Protein AF-K3WFF0-F1 (afdb_monomer_lite)

Foldseek 3Di:
DDDPLLVVVVVVVVCQLPPPVDQQGEEEAEEDPPLCLVVSLVVNVVVCVVVQFWEWEAEAVVQKIWIDGPVDTDIGHVPPCLVVLADQSYEYEYEQAADDDGSYRYYYYHYPPCVRCVVVCVGNYYYHYDDDDDDD

InterPro domains:
  IPR052980 Crinkler effector [PTHR33129] (2-135)

Structure (mmCIF, N/CA/C/O backbone):
data_AF-K3WFF0-F1
#
_entry.id   AF-K3WFF0-F1
#
loop_
_atom_site.group_PDB
_atom_site.id
_atom_site.type_symbol
_atom_site.label_atom_id
_atom_site.label_alt_id
_atom_site.label_comp_id
_atom_site.label_asym_id
_atom_site.label_entity_id
_atom_site.label_seq_id
_atom_site.pdbx_PDB_ins_code
_atom_site.Cartn_x
_atom_site.Cartn_y
_atom_site.Cartn_z
_atom_site.occupancy
_atom_site.B_iso_or_equiv
_atom_site.auth_seq_id
_atom_site.auth_comp_id
_atom_site.auth_asym_id
_atom_site.auth_atom_id
_atom_site.pdbx_PDB_model_num
ATOM 1 N N . ILE A 1 1 ? 10.142 -18.069 -2.692 1.00 54.88 1 ILE A N 1
ATOM 2 C CA . ILE A 1 1 ? 11.418 -17.691 -2.029 1.00 54.88 1 ILE A CA 1
ATOM 3 C C . ILE A 1 1 ? 11.351 -16.201 -1.715 1.00 54.88 1 ILE A C 1
ATOM 5 O O . ILE A 1 1 ? 11.219 -15.418 -2.647 1.00 54.88 1 ILE A O 1
ATOM 9 N N . LEU A 1 2 ? 11.371 -15.809 -0.436 1.00 68.19 2 LEU A N 1
ATOM 10 C CA . LEU A 1 2 ? 11.439 -14.395 -0.042 1.00 68.19 2 LEU A CA 1
ATOM 11 C C . LEU A 1 2 ? 12.887 -13.902 -0.208 1.00 68.19 2 LEU A C 1
ATOM 13 O O . LEU A 1 2 ? 13.829 -14.610 0.152 1.00 68.19 2 LEU A O 1
ATOM 17 N N . ARG A 1 3 ? 13.087 -12.715 -0.787 1.00 74.69 3 ARG A N 1
ATOM 18 C CA . ARG A 1 3 ? 14.430 -12.161 -1.025 1.00 74.69 3 ARG A CA 1
ATOM 19 C C . ARG A 1 3 ? 15.075 -11.776 0.310 1.00 74.69 3 ARG A C 1
ATOM 21 O O . ARG A 1 3 ? 14.415 -11.183 1.152 1.00 74.69 3 ARG A O 1
ATOM 28 N N . ARG A 1 4 ? 16.376 -12.039 0.497 1.00 76.69 4 ARG A N 1
ATOM 29 C CA . ARG A 1 4 ? 17.078 -11.748 1.771 1.00 76.69 4 ARG A CA 1
ATOM 30 C C . ARG A 1 4 ? 16.975 -10.280 2.204 1.00 76.69 4 ARG A C 1
ATOM 32 O O . ARG A 1 4 ? 16.873 -10.004 3.390 1.00 76.69 4 ARG A O 1
ATOM 39 N N . CYS A 1 5 ? 16.983 -9.346 1.252 1.00 78.12 5 CYS A N 1
ATOM 40 C CA . CYS A 1 5 ? 16.860 -7.917 1.541 1.00 78.12 5 CYS A CA 1
ATOM 41 C C . CYS A 1 5 ? 15.454 -7.496 1.996 1.00 78.12 5 CYS A C 1
ATOM 43 O O . CYS A 1 5 ? 15.306 -6.407 2.544 1.00 78.12 5 CYS A O 1
ATOM 45 N N . TYR A 1 6 ? 14.433 -8.336 1.792 1.00 86.00 6 TYR A N 1
ATOM 46 C CA . TYR A 1 6 ? 13.067 -8.002 2.180 1.00 86.00 6 TYR A CA 1
ATOM 47 C C . TYR A 1 6 ? 12.878 -8.010 3.684 1.00 86.00 6 TYR A C 1
ATOM 49 O O . TYR A 1 6 ? 12.095 -7.204 4.149 1.00 86.00 6 TYR A O 1
ATOM 57 N N . SER A 1 7 ? 13.577 -8.862 4.437 1.00 86.69 7 SER A N 1
ATOM 58 C CA . SER A 1 7 ? 13.409 -8.923 5.894 1.00 86.69 7 SER A CA 1
ATOM 59 C C . SER A 1 7 ? 13.732 -7.579 6.542 1.00 86.69 7 SER A C 1
ATOM 61 O O . SER A 1 7 ? 12.852 -6.963 7.132 1.00 86.69 7 SER A O 1
ATOM 63 N N . ARG A 1 8 ? 14.944 -7.061 6.304 1.00 89.69 8 ARG A N 1
ATOM 64 C CA . ARG A 1 8 ? 15.372 -5.769 6.854 1.00 89.69 8 ARG A CA 1
ATOM 65 C C . ARG A 1 8 ? 14.538 -4.602 6.322 1.00 89.69 8 ARG A C 1
ATOM 67 O O . ARG A 1 8 ? 14.167 -3.724 7.084 1.00 89.69 8 ARG A O 1
ATOM 74 N N . LEU A 1 9 ? 14.224 -4.591 5.022 1.00 92.44 9 LEU A N 1
ATOM 75 C CA . LEU A 1 9 ? 13.377 -3.537 4.454 1.00 92.44 9 LEU A CA 1
ATOM 76 C C . LEU A 1 9 ? 11.968 -3.561 5.059 1.00 92.44 9 LEU A C 1
ATOM 78 O O . LEU A 1 9 ? 11.410 -2.506 5.335 1.00 92.44 9 LEU A O 1
ATOM 82 N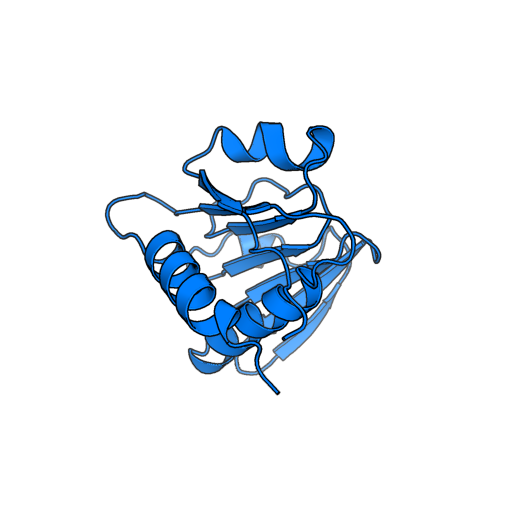 N . LEU A 1 10 ? 11.395 -4.751 5.252 1.00 94.19 10 LEU A N 1
ATOM 83 C CA . LEU A 1 10 ? 10.072 -4.930 5.840 1.00 94.19 10 LEU A CA 1
ATOM 84 C C . LEU A 1 10 ? 10.056 -4.481 7.297 1.00 94.19 10 LEU A C 1
ATOM 86 O O . LEU A 1 10 ? 9.090 -3.844 7.681 1.00 94.19 10 LEU A O 1
ATOM 90 N N . GLU A 1 11 ? 11.095 -4.782 8.077 1.00 94.38 11 GLU A N 1
ATOM 91 C CA . GLU A 1 11 ? 11.257 -4.285 9.451 1.00 94.38 11 GLU A CA 1
ATOM 92 C C . GLU A 1 11 ? 11.275 -2.754 9.485 1.00 94.38 11 GLU A C 1
ATOM 94 O O . GLU A 1 11 ? 10.428 -2.163 10.143 1.00 94.38 11 GLU A O 1
ATOM 99 N N . THR A 1 12 ? 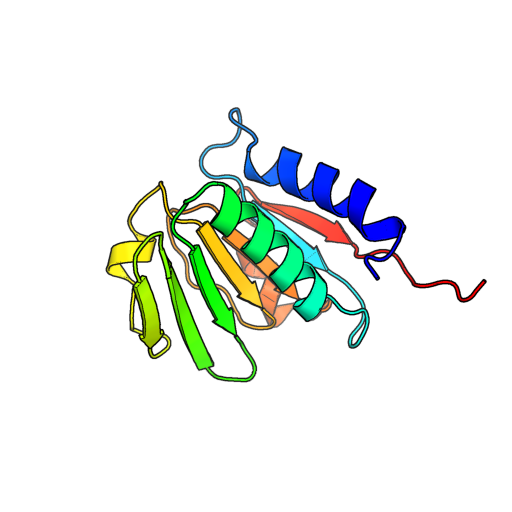12.115 -2.108 8.670 1.00 95.19 12 THR A N 1
ATOM 100 C CA . THR A 1 12 ? 12.157 -0.638 8.591 1.00 95.19 12 THR A CA 1
ATOM 101 C C . THR A 1 12 ? 10.824 -0.033 8.135 1.00 95.19 12 THR A C 1
ATOM 103 O O . THR A 1 12 ? 10.354 0.938 8.717 1.00 95.19 12 THR A O 1
ATOM 106 N N . CYS A 1 13 ? 10.170 -0.604 7.115 1.00 96.38 13 CYS A N 1
ATOM 107 C CA . CYS A 1 13 ? 8.836 -0.149 6.691 1.00 96.38 13 CYS A CA 1
ATOM 108 C C . CYS A 1 13 ? 7.803 -0.303 7.815 1.00 96.38 13 CYS A C 1
ATOM 110 O O . CYS A 1 13 ? 6.869 0.491 7.915 1.00 96.38 13 CYS A O 1
ATOM 112 N N . TRP A 1 14 ? 7.945 -1.358 8.619 1.00 96.50 14 TRP A N 1
ATOM 113 C CA . TRP A 1 14 ? 7.029 -1.676 9.700 1.00 96.50 14 TRP A CA 1
ATOM 114 C C . TRP A 1 14 ? 7.142 -0.700 10.861 1.00 96.50 14 TRP A C 1
ATOM 116 O O . TRP A 1 14 ? 6.114 -0.248 11.353 1.00 96.50 14 TRP A O 1
ATOM 126 N N . GLU A 1 15 ? 8.370 -0.372 11.258 1.00 95.94 15 GLU A N 1
ATOM 127 C CA . GLU A 1 15 ? 8.667 0.638 12.276 1.00 95.94 15 GLU A CA 1
ATOM 128 C C . GLU A 1 15 ? 8.092 1.994 11.864 1.00 95.94 15 GLU A C 1
ATOM 130 O O . GLU A 1 15 ? 7.316 2.578 12.610 1.00 95.94 15 GLU A O 1
ATOM 135 N N . LEU A 1 16 ? 8.364 2.437 10.631 1.00 96.12 16 LEU A N 1
ATOM 136 C CA . LEU A 1 16 ? 7.883 3.729 10.134 1.00 96.12 16 LEU A CA 1
ATOM 137 C C . LEU A 1 16 ? 6.358 3.849 10.142 1.00 96.12 16 LEU A C 1
ATOM 139 O O . LEU A 1 16 ? 5.819 4.865 10.561 1.00 96.12 16 LEU A O 1
ATOM 143 N N . ILE A 1 17 ? 5.636 2.830 9.664 1.00 96.44 17 ILE A N 1
ATOM 144 C CA . ILE A 1 17 ? 4.171 2.916 9.545 1.00 96.44 17 ILE A CA 1
ATOM 145 C C . ILE A 1 17 ? 3.438 2.715 10.882 1.00 96.44 17 ILE A C 1
ATOM 147 O O . ILE A 1 17 ? 2.229 2.936 10.953 1.00 96.44 17 ILE A O 1
ATOM 151 N N . HIS A 1 18 ? 4.147 2.304 11.934 1.00 95.19 18 HIS A N 1
ATOM 152 C CA . HIS A 1 18 ? 3.617 2.166 13.294 1.00 95.19 18 HIS A CA 1
ATOM 153 C C . HIS A 1 18 ? 4.250 3.152 14.275 1.00 95.19 18 HIS A C 1
ATOM 155 O O . HIS A 1 18 ? 4.108 2.962 15.476 1.00 95.19 18 HIS A O 1
ATOM 161 N N . ASP A 1 19 ? 4.922 4.193 13.782 1.00 94.19 19 ASP A N 1
ATOM 162 C CA . ASP A 1 19 ? 5.434 5.258 14.634 1.00 94.19 19 ASP A CA 1
ATOM 163 C C . ASP A 1 19 ? 4.265 5.965 15.346 1.00 94.19 19 ASP A C 1
ATOM 165 O O . ASP A 1 19 ? 3.396 6.557 14.700 1.00 94.19 19 ASP A O 1
ATOM 169 N N . GLU A 1 20 ? 4.217 5.836 16.674 1.00 90.38 20 GLU A N 1
ATOM 170 C CA . GLU A 1 20 ? 3.157 6.383 17.527 1.00 90.38 20 GLU A CA 1
ATOM 171 C C . GLU A 1 20 ? 3.366 7.873 17.844 1.00 90.38 20 GLU A C 1
ATOM 173 O O . GLU A 1 20 ? 2.405 8.559 18.195 1.00 90.38 20 GLU A O 1
ATOM 178 N N . GLU A 1 21 ? 4.583 8.398 17.666 1.00 91.50 21 GLU A N 1
ATOM 179 C CA . GLU A 1 21 ? 4.898 9.821 17.865 1.00 91.50 21 GLU A CA 1
ATOM 180 C C . GLU A 1 21 ? 4.388 10.673 16.693 1.00 91.50 21 GLU A C 1
ATOM 182 O O . GLU A 1 21 ? 4.107 11.868 16.826 1.00 91.50 21 GLU A O 1
ATOM 187 N N . ILE A 1 22 ? 4.236 10.052 15.521 1.00 88.50 22 ILE A N 1
ATOM 188 C CA . ILE A 1 22 ? 3.749 10.700 14.311 1.00 88.50 22 ILE A CA 1
ATOM 189 C C . ILE A 1 22 ? 2.241 10.486 14.189 1.00 88.50 22 ILE A C 1
ATOM 191 O O . ILE A 1 22 ? 1.746 9.371 14.039 1.00 88.50 22 ILE A O 1
ATOM 195 N N . ASN A 1 23 ? 1.472 11.577 14.146 1.00 87.19 23 ASN A N 1
ATOM 196 C CA . ASN A 1 23 ? 0.050 11.472 13.835 1.00 87.19 23 ASN A CA 1
ATOM 197 C C . ASN A 1 23 ? -0.143 10.986 12.386 1.00 87.19 23 ASN A C 1
ATOM 199 O O . ASN A 1 23 ? 0.094 11.742 11.441 1.00 87.19 23 ASN A O 1
ATOM 203 N N . THR A 1 24 ? -0.632 9.751 12.231 1.00 89.31 24 THR A N 1
ATOM 204 C CA . THR A 1 24 ? -0.892 9.088 10.941 1.00 89.31 24 THR A CA 1
ATOM 205 C C . THR A 1 24 ? 0.372 8.997 10.075 1.00 89.31 24 THR A C 1
ATOM 207 O O . THR A 1 24 ? 0.494 9.719 9.085 1.00 89.31 24 THR A O 1
ATOM 210 N N . PRO A 1 25 ? 1.332 8.124 10.426 1.00 94.19 25 PRO A N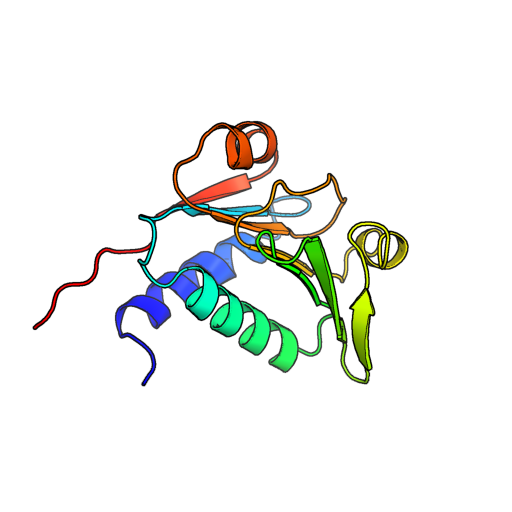 1
ATOM 211 C CA . PRO A 1 25 ? 2.566 8.011 9.668 1.00 94.19 25 PRO A CA 1
ATOM 212 C C . PRO A 1 25 ? 2.304 7.512 8.245 1.00 94.19 25 PRO A C 1
ATOM 214 O O . PRO A 1 25 ? 1.412 6.694 7.974 1.00 94.19 25 PRO A O 1
ATOM 217 N N . HIS A 1 26 ? 3.126 8.001 7.326 1.00 96.25 26 HIS A N 1
ATOM 218 C CA . HIS A 1 26 ? 3.144 7.600 5.931 1.00 96.25 26 HIS A CA 1
ATOM 219 C C . HIS A 1 26 ? 4.565 7.232 5.511 1.00 96.25 26 HIS A C 1
ATOM 221 O O . HIS A 1 26 ? 5.544 7.724 6.075 1.00 96.25 26 HIS A O 1
ATOM 227 N N . PHE A 1 27 ? 4.700 6.429 4.458 1.00 97.12 27 PHE A N 1
ATOM 228 C CA . PHE A 1 27 ? 5.988 6.332 3.781 1.00 97.12 27 PHE A CA 1
ATOM 229 C C . PHE A 1 27 ? 5.864 6.120 2.274 1.00 97.12 27 PHE A C 1
ATOM 231 O O . PHE A 1 27 ? 4.866 5.606 1.758 1.00 97.12 27 PHE A O 1
ATOM 238 N N . ILE A 1 28 ? 6.930 6.488 1.567 1.00 97.25 28 ILE A N 1
ATOM 239 C CA . ILE A 1 28 ? 7.129 6.230 0.143 1.00 97.25 28 ILE A CA 1
ATOM 240 C C . ILE A 1 28 ? 8.241 5.202 -0.009 1.00 97.25 28 ILE A C 1
ATOM 242 O O . ILE A 1 28 ? 9.370 5.443 0.406 1.00 97.25 28 ILE A O 1
ATOM 246 N N . LEU A 1 29 ? 7.961 4.082 -0.671 1.00 96.56 29 LEU A N 1
ATOM 247 C CA . LEU A 1 29 ? 8.986 3.161 -1.141 1.00 96.56 29 LEU A CA 1
ATOM 248 C C . LEU A 1 29 ? 9.313 3.453 -2.608 1.00 96.56 29 LEU A C 1
ATOM 250 O O . LEU A 1 29 ? 8.606 3.034 -3.533 1.00 96.56 29 LEU A O 1
ATOM 254 N N . LEU A 1 30 ? 10.417 4.166 -2.808 1.00 95.19 30 LEU A N 1
ATOM 255 C CA . LEU A 1 30 ? 10.991 4.461 -4.112 1.00 95.19 30 LEU A CA 1
ATOM 256 C C . LEU A 1 30 ? 11.806 3.278 -4.633 1.00 95.19 30 LEU A C 1
ATOM 258 O O . LEU A 1 30 ? 12.306 2.443 -3.887 1.00 95.19 30 LEU A O 1
ATOM 262 N N . GLY A 1 31 ? 11.993 3.208 -5.945 1.00 91.94 31 GLY A N 1
ATOM 263 C CA . GLY A 1 31 ? 12.926 2.258 -6.542 1.00 91.94 31 GLY A CA 1
ATOM 264 C C . GLY A 1 31 ? 12.819 2.221 -8.055 1.00 91.94 31 GLY A C 1
ATOM 265 O O . GLY A 1 31 ? 11.797 2.614 -8.628 1.00 91.94 31 GLY A O 1
ATOM 266 N N . ASN A 1 32 ? 13.843 1.691 -8.713 1.00 90.38 32 ASN A N 1
ATOM 267 C CA . ASN A 1 32 ? 13.869 1.595 -10.171 1.00 90.38 32 ASN A CA 1
ATOM 268 C C . ASN A 1 32 ? 12.662 0.802 -10.715 1.00 90.38 32 ASN A C 1
ATOM 270 O O . ASN A 1 32 ? 12.140 -0.093 -10.036 1.00 90.38 32 ASN A O 1
ATOM 274 N N . PRO A 1 33 ? 12.149 1.129 -11.914 1.00 87.94 33 PRO A N 1
ATOM 275 C CA . PRO A 1 33 ? 11.159 0.290 -12.586 1.00 87.94 33 PRO A CA 1
ATOM 276 C C . PRO A 1 33 ? 11.625 -1.174 -12.648 1.00 87.94 33 PRO A C 1
ATOM 278 O O . PRO A 1 33 ? 12.806 -1.435 -12.855 1.00 87.94 33 PRO A O 1
ATOM 281 N N . GLY A 1 34 ? 10.715 -2.124 -12.418 1.00 85.62 34 GLY A N 1
ATOM 282 C CA . GLY A 1 34 ? 11.036 -3.558 -12.453 1.00 85.62 34 GLY A CA 1
ATOM 283 C C . GLY A 1 34 ? 11.801 -4.114 -11.244 1.00 85.62 34 GLY A C 1
ATOM 284 O O . GLY A 1 34 ? 12.113 -5.294 -11.234 1.00 85.62 34 GLY A O 1
ATOM 285 N N . ILE A 1 35 ? 12.071 -3.318 -10.201 1.00 87.50 35 ILE A N 1
ATOM 286 C CA . ILE A 1 35 ? 12.800 -3.768 -8.995 1.00 87.50 35 ILE A CA 1
ATOM 287 C C . ILE A 1 35 ? 11.930 -4.536 -7.971 1.00 87.50 35 ILE A C 1
ATOM 289 O O . ILE A 1 35 ? 12.347 -4.742 -6.833 1.00 87.50 35 ILE A O 1
ATOM 293 N N . ASP A 1 36 ? 10.750 -5.015 -8.386 1.00 89.44 36 ASP A N 1
ATOM 294 C CA . ASP A 1 36 ? 9.767 -5.787 -7.595 1.00 89.44 36 ASP A CA 1
ATOM 295 C C . ASP A 1 36 ? 9.042 -5.037 -6.465 1.00 89.44 36 ASP A C 1
ATOM 297 O O . ASP A 1 36 ? 8.593 -5.649 -5.496 1.00 89.44 36 ASP A O 1
ATOM 301 N N . LYS A 1 37 ? 8.847 -3.719 -6.588 1.00 92.56 37 LYS A N 1
ATOM 302 C CA . LYS A 1 37 ? 8.045 -2.949 -5.612 1.00 92.56 37 LYS A CA 1
ATOM 303 C C . LYS A 1 37 ? 6.628 -3.498 -5.450 1.00 92.56 37 LYS A C 1
ATOM 305 O O . LYS A 1 37 ? 6.197 -3.686 -4.323 1.00 92.56 37 LYS A O 1
ATOM 310 N N . THR A 1 38 ? 5.941 -3.811 -6.549 1.00 93.38 38 THR A N 1
ATOM 311 C CA . THR A 1 38 ? 4.590 -4.398 -6.525 1.00 93.38 38 THR A CA 1
ATOM 312 C C . THR A 1 38 ? 4.556 -5.697 -5.721 1.00 93.38 38 THR A C 1
ATOM 314 O O . THR A 1 38 ? 3.727 -5.858 -4.829 1.00 93.38 38 THR A O 1
ATOM 317 N N . PHE A 1 39 ? 5.515 -6.599 -5.960 1.00 92.75 39 PHE A N 1
ATOM 318 C CA . PHE A 1 39 ? 5.611 -7.855 -5.217 1.00 92.75 39 PHE A CA 1
ATOM 319 C C . PHE A 1 39 ? 5.932 -7.624 -3.733 1.00 92.75 39 PHE A C 1
ATOM 321 O O . PHE A 1 39 ? 5.324 -8.252 -2.870 1.00 92.75 39 PHE A O 1
ATOM 328 N N . PHE A 1 40 ? 6.830 -6.688 -3.413 1.00 94.00 40 PHE A N 1
ATOM 329 C CA . PHE A 1 40 ? 7.073 -6.289 -2.024 1.00 94.00 40 PHE A CA 1
ATOM 330 C C . PHE A 1 40 ? 5.827 -5.669 -1.369 1.00 94.00 40 PHE A C 1
ATOM 332 O O . PHE A 1 40 ? 5.537 -5.949 -0.210 1.00 94.00 40 PHE A O 1
ATOM 339 N N . GLY A 1 41 ? 5.027 -4.916 -2.125 1.00 95.69 41 GLY A N 1
ATOM 340 C CA . GLY A 1 41 ? 3.715 -4.431 -1.704 1.00 95.69 41 GLY A CA 1
ATOM 341 C C . GLY A 1 41 ? 2.776 -5.555 -1.279 1.00 95.69 41 GLY A C 1
ATOM 342 O O . GLY A 1 41 ? 2.113 -5.438 -0.253 1.00 95.69 41 GLY A O 1
ATOM 343 N N . TYR A 1 42 ? 2.777 -6.682 -1.997 1.00 95.44 42 TYR A N 1
ATOM 344 C CA . TYR A 1 42 ? 2.024 -7.870 -1.586 1.00 95.44 42 TYR A CA 1
ATOM 345 C C . TYR A 1 42 ? 2.575 -8.524 -0.316 1.00 95.44 42 TYR A C 1
ATOM 347 O O . TYR A 1 42 ? 1.799 -9.074 0.459 1.00 95.44 42 TYR A O 1
ATOM 355 N N . VAL A 1 43 ? 3.883 -8.437 -0.051 1.00 95.75 43 VAL A N 1
ATOM 356 C CA . VAL A 1 43 ? 4.465 -8.892 1.225 1.00 95.75 43 VAL A CA 1
ATOM 357 C C . VAL A 1 43 ? 3.957 -8.037 2.391 1.00 95.75 43 VAL A C 1
ATOM 359 O O . VAL A 1 43 ? 3.571 -8.592 3.421 1.00 95.75 43 VAL A O 1
ATOM 362 N N . ILE A 1 44 ? 3.904 -6.711 2.222 1.00 97.12 44 ILE A N 1
ATOM 363 C CA . ILE A 1 44 ? 3.330 -5.791 3.218 1.00 97.12 44 ILE A CA 1
ATOM 364 C C . ILE A 1 44 ? 1.838 -6.083 3.414 1.00 97.12 44 ILE A C 1
ATOM 366 O O . ILE A 1 44 ? 1.405 -6.290 4.546 1.00 97.12 44 ILE A O 1
ATOM 370 N N . LEU A 1 45 ? 1.067 -6.160 2.322 1.00 97.50 45 LEU A N 1
ATOM 371 C CA . LEU A 1 45 ? -0.361 -6.489 2.351 1.00 97.50 45 LEU A CA 1
ATOM 372 C C . LEU A 1 45 ? -0.613 -7.802 3.095 1.00 97.50 45 LEU A C 1
ATOM 374 O O . LEU A 1 45 ? -1.486 -7.866 3.951 1.00 97.50 45 LEU A O 1
ATOM 378 N N . HIS A 1 46 ? 0.170 -8.840 2.802 1.00 95.69 46 HIS A N 1
ATOM 379 C CA . HIS A 1 46 ? 0.057 -10.131 3.467 1.00 95.69 46 HIS A CA 1
ATOM 380 C C . HIS A 1 46 ? 0.339 -10.033 4.973 1.00 95.69 46 HIS A C 1
ATOM 382 O O . HIS A 1 46 ? -0.357 -10.666 5.764 1.00 95.69 46 HIS A O 1
ATOM 388 N N . ARG A 1 47 ? 1.334 -9.241 5.397 1.00 96.00 47 ARG A N 1
ATOM 389 C CA . ARG A 1 47 ? 1.605 -9.020 6.825 1.00 96.00 47 ARG A CA 1
ATOM 390 C C . ARG A 1 47 ? 0.437 -8.312 7.516 1.00 96.00 47 ARG A C 1
ATOM 392 O O . ARG A 1 47 ? -0.025 -8.810 8.534 1.00 96.00 47 ARG A O 1
ATOM 399 N N . LEU A 1 48 ? -0.085 -7.239 6.924 1.00 96.94 48 LEU A N 1
ATOM 400 C CA . LEU A 1 48 ? -1.261 -6.522 7.436 1.00 96.94 48 LEU A CA 1
ATOM 401 C C . LEU A 1 48 ? -2.496 -7.437 7.507 1.00 96.94 48 LEU A C 1
ATOM 403 O O . LEU A 1 48 ? -3.177 -7.501 8.526 1.00 96.94 48 LEU A O 1
ATOM 407 N N . ALA A 1 49 ? -2.746 -8.229 6.464 1.00 94.56 49 ALA A N 1
ATOM 408 C CA . ALA A 1 49 ? -3.850 -9.185 6.447 1.00 94.56 49 ALA A CA 1
ATOM 409 C C . ALA A 1 49 ? -3.736 -10.225 7.577 1.00 94.56 49 ALA A C 1
ATOM 411 O O . ALA A 1 49 ? -4.742 -10.579 8.188 1.00 94.56 49 ALA A O 1
ATOM 412 N N . ARG A 1 50 ? -2.518 -10.677 7.911 1.00 94.56 50 ARG A N 1
ATOM 413 C CA . ARG A 1 50 ? -2.281 -11.587 9.047 1.00 94.56 50 ARG A CA 1
ATOM 414 C C . ARG A 1 50 ? -2.553 -10.953 10.410 1.00 94.56 50 ARG A C 1
ATOM 416 O O . ARG A 1 50 ? -2.869 -11.680 11.344 1.00 94.56 50 ARG A O 1
ATOM 423 N N . GLU A 1 51 ? -2.449 -9.635 10.522 1.00 94.56 51 GLU A N 1
ATOM 424 C CA . GLU A 1 51 ? -2.850 -8.888 11.722 1.00 94.56 51 GLU A CA 1
ATOM 425 C C . GLU A 1 51 ? -4.359 -8.614 11.758 1.00 94.56 51 GLU A C 1
ATOM 427 O O . GLU A 1 51 ? -4.904 -8.144 12.757 1.00 94.56 51 GLU A O 1
ATOM 432 N N . GLY A 1 52 ? -5.064 -8.959 10.678 1.00 95.12 52 GLY A N 1
ATOM 433 C CA . GLY A 1 52 ? -6.504 -8.809 10.567 1.00 95.12 52 GLY A CA 1
ATOM 434 C C . GLY A 1 52 ? -6.947 -7.350 10.515 1.00 95.12 52 GLY A C 1
ATOM 435 O O . GLY A 1 52 ? -8.071 -7.070 10.941 1.00 95.12 52 GLY A O 1
ATOM 436 N N . VAL A 1 53 ? -6.080 -6.447 10.038 1.00 96.00 53 VAL A N 1
ATOM 437 C CA . VAL A 1 53 ? -6.420 -5.041 9.778 1.00 96.00 53 VAL A CA 1
ATOM 438 C C . VAL A 1 53 ? -7.052 -4.879 8.397 1.00 96.00 53 VAL A C 1
ATOM 440 O O . VAL A 1 53 ? -6.819 -5.675 7.484 1.00 96.00 53 VAL A O 1
ATOM 443 N 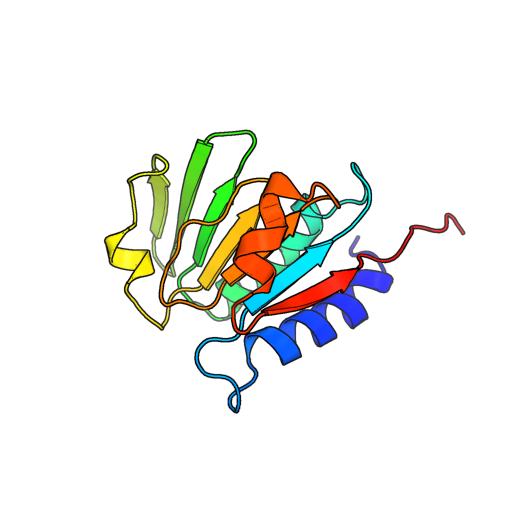N . THR A 1 54 ? -7.851 -3.828 8.238 1.00 98.12 54 THR A N 1
ATOM 444 C CA . THR A 1 54 ? -8.455 -3.479 6.950 1.00 98.12 54 THR A CA 1
ATOM 445 C C . THR A 1 54 ? -7.420 -2.793 6.063 1.00 98.12 54 THR A C 1
ATOM 447 O O . THR A 1 54 ? -6.750 -1.856 6.495 1.00 98.12 54 THR A O 1
ATOM 450 N N . VAL A 1 55 ? -7.309 -3.219 4.807 1.00 98.44 55 VAL A N 1
ATOM 451 C CA . VAL A 1 55 ? -6.416 -2.620 3.813 1.00 98.44 55 VAL A CA 1
ATOM 452 C C . VAL A 1 55 ? -7.196 -2.279 2.553 1.00 98.44 55 VAL A C 1
ATOM 454 O O . VAL A 1 55 ? -7.883 -3.127 1.987 1.00 98.44 55 VAL A O 1
ATOM 457 N N . VAL A 1 56 ? -7.054 -1.050 2.071 1.00 98.06 56 VAL A N 1
ATOM 458 C CA . VAL A 1 56 ? -7.441 -0.675 0.710 1.00 98.06 56 VAL A CA 1
ATOM 459 C C . VAL A 1 56 ? -6.173 -0.635 -0.134 1.00 98.06 56 VAL A C 1
ATOM 461 O O . VAL A 1 56 ? -5.216 0.056 0.202 1.00 98.06 56 VAL A O 1
ATOM 464 N N . TYR A 1 57 ? -6.152 -1.386 -1.227 1.00 97.88 57 TYR A N 1
ATOM 465 C CA . TYR A 1 57 ? -5.041 -1.434 -2.170 1.00 97.88 57 TYR A CA 1
ATOM 466 C C . TYR A 1 57 ? -5.460 -0.791 -3.493 1.00 97.88 57 TYR A C 1
ATOM 468 O O . TYR A 1 57 ? -6.394 -1.268 -4.136 1.00 97.88 57 TYR A O 1
ATOM 476 N N . GLU A 1 58 ? -4.774 0.264 -3.927 1.00 96.88 58 GLU A N 1
ATOM 477 C CA . GLU A 1 58 ? -4.994 0.928 -5.214 1.00 96.88 58 GLU A CA 1
ATOM 478 C C . GLU A 1 58 ? -3.878 0.581 -6.203 1.00 96.88 58 GLU A C 1
ATOM 480 O O . GLU A 1 58 ? -2.708 0.881 -5.972 1.00 96.88 58 GLU A O 1
ATOM 485 N N . GLY A 1 59 ? -4.244 -0.045 -7.325 1.00 92.81 59 GLY A N 1
ATOM 486 C CA . GLY A 1 59 ? -3.296 -0.424 -8.373 1.00 92.81 59 GLY A CA 1
ATOM 487 C C . GLY A 1 59 ? -3.341 0.534 -9.562 1.00 92.81 59 GLY A C 1
ATOM 488 O O . GLY A 1 59 ? -4.297 0.501 -10.344 1.00 92.81 59 GLY A O 1
ATOM 489 N N . GLY A 1 60 ? -2.278 1.313 -9.771 1.00 84.12 60 GLY A N 1
ATOM 490 C CA . GLY A 1 60 ? -2.196 2.369 -10.787 1.00 84.12 60 GLY A CA 1
ATOM 491 C C . GLY A 1 60 ? -2.344 1.893 -12.228 1.00 84.12 60 GLY A C 1
ATOM 492 O O . GLY A 1 60 ? -2.946 2.586 -13.041 1.00 84.12 60 GLY A O 1
ATOM 493 N N . GLY A 1 61 ? -1.885 0.679 -12.548 1.00 78.88 61 GLY A N 1
ATOM 494 C CA . GLY A 1 61 ? -2.088 0.093 -13.880 1.00 78.88 61 GLY A CA 1
ATOM 495 C C . GLY A 1 61 ? -3.545 -0.283 -14.174 1.00 78.88 61 GLY A C 1
ATOM 496 O O . GLY A 1 61 ? -3.933 -0.376 -15.333 1.00 78.88 61 GLY A O 1
ATOM 497 N N . SER A 1 62 ? -4.353 -0.492 -13.132 1.00 82.81 62 SER A N 1
ATOM 498 C CA . SER A 1 62 ? -5.728 -0.987 -13.251 1.00 82.81 62 SER A CA 1
ATOM 499 C C . SER A 1 62 ? -6.794 0.071 -12.990 1.00 82.81 62 SER A C 1
ATOM 501 O O . SER A 1 62 ? -7.938 -0.141 -13.386 1.00 82.81 62 SER A O 1
ATOM 503 N N . ARG A 1 63 ? -6.439 1.184 -12.325 1.00 86.12 63 ARG A N 1
ATOM 504 C CA . ARG A 1 63 ? -7.396 2.197 -11.841 1.00 86.12 63 ARG A CA 1
ATOM 505 C C . ARG A 1 63 ? -8.519 1.581 -10.997 1.00 86.12 63 ARG A C 1
ATOM 507 O O . ARG A 1 63 ? -9.683 1.973 -11.068 1.00 86.12 63 ARG A O 1
ATOM 514 N N . LYS A 1 64 ? -8.162 0.547 -10.234 1.00 93.88 64 LYS A N 1
ATOM 515 C CA . LYS A 1 64 ? -9.055 -0.203 -9.354 1.00 93.88 64 LYS A CA 1
ATOM 516 C C . LYS A 1 64 ? -8.534 -0.165 -7.934 1.00 93.88 64 LYS A C 1
ATOM 518 O O . LYS A 1 64 ? -7.323 -0.108 -7.700 1.00 93.88 64 LYS A O 1
ATOM 523 N N . ARG A 1 65 ? -9.480 -0.280 -7.009 1.00 96.62 65 ARG A N 1
ATOM 524 C CA . ARG A 1 65 ? -9.222 -0.523 -5.599 1.00 96.62 65 ARG A CA 1
ATOM 525 C C . ARG A 1 65 ? -9.664 -1.915 -5.209 1.00 96.62 65 ARG A C 1
ATOM 527 O O . ARG A 1 65 ? -10.656 -2.433 -5.721 1.00 96.62 65 ARG A O 1
ATOM 534 N N . PHE A 1 66 ? -8.941 -2.480 -4.264 1.00 97.19 66 PHE A N 1
ATOM 535 C CA . PHE A 1 66 ? -9.246 -3.755 -3.649 1.00 97.19 66 PHE A CA 1
ATOM 536 C C . PHE A 1 66 ? -9.327 -3.544 -2.146 1.00 97.19 66 PHE A C 1
ATOM 538 O O . PHE A 1 66 ? -8.381 -3.050 -1.538 1.00 97.19 66 PHE A O 1
ATOM 545 N N . LEU A 1 67 ? -10.465 -3.886 -1.561 1.00 97.88 67 LEU A N 1
ATOM 546 C CA . LEU A 1 67 ? -10.647 -3.943 -0.123 1.00 97.88 67 LEU A CA 1
ATOM 547 C C . LEU A 1 67 ? -10.264 -5.339 0.354 1.00 97.88 67 LEU A C 1
ATOM 549 O O . LEU A 1 67 ? -10.799 -6.324 -0.150 1.00 97.88 67 LEU A O 1
ATOM 553 N N . PHE A 1 68 ? -9.391 -5.396 1.348 1.00 97.75 68 PHE A N 1
ATOM 554 C CA . PHE A 1 68 ? -9.077 -6.584 2.123 1.00 97.75 68 PHE A CA 1
ATOM 555 C C . PHE A 1 68 ? -9.474 -6.315 3.573 1.00 97.75 68 PHE A C 1
ATOM 557 O O . PHE A 1 68 ? -8.929 -5.421 4.214 1.00 97.75 68 PHE A O 1
ATOM 564 N N . SER A 1 69 ? -10.428 -7.073 4.092 1.00 95.62 69 SER A N 1
ATOM 565 C CA . SER A 1 69 ? -10.770 -7.120 5.513 1.00 95.62 69 SER A CA 1
ATOM 566 C C . SER A 1 69 ? -10.838 -8.581 5.963 1.00 95.62 69 SER A C 1
ATOM 568 O O . SER A 1 69 ? -10.660 -9.489 5.150 1.00 95.62 69 SER A O 1
ATOM 570 N N . ARG A 1 70 ? -11.080 -8.825 7.257 1.00 90.88 70 ARG A N 1
ATOM 571 C CA . ARG A 1 70 ? -11.115 -10.188 7.822 1.00 90.88 70 ARG A CA 1
ATOM 572 C C . ARG A 1 70 ? -12.050 -11.131 7.065 1.00 90.88 70 ARG A C 1
ATOM 574 O O . ARG A 1 70 ? -11.661 -12.254 6.771 1.00 90.88 70 ARG A O 1
ATOM 581 N N . ASP A 1 71 ? -13.234 -10.639 6.712 1.00 89.88 71 ASP A N 1
ATOM 582 C CA . ASP A 1 71 ? -14.312 -11.460 6.153 1.00 89.88 71 ASP A CA 1
ATOM 583 C C . ASP A 1 71 ? -14.666 -11.071 4.714 1.00 89.88 71 ASP A C 1
ATOM 585 O O . ASP A 1 71 ? -15.615 -11.594 4.131 1.00 89.88 71 ASP A O 1
ATOM 589 N N . THR A 1 72 ? -13.970 -10.096 4.125 1.00 93.25 72 THR A N 1
ATOM 590 C CA . THR A 1 72 ? -14.349 -9.555 2.818 1.00 93.25 72 THR A CA 1
ATOM 591 C C . THR A 1 72 ? -13.138 -9.224 1.967 1.00 93.25 72 THR A C 1
ATOM 593 O O . THR A 1 72 ? -12.228 -8.506 2.377 1.00 93.25 72 THR A O 1
ATOM 596 N N . ILE A 1 73 ? -13.190 -9.698 0.724 1.00 95.75 73 ILE A N 1
ATOM 597 C CA . ILE A 1 73 ? -12.358 -9.212 -0.370 1.00 95.75 73 ILE A CA 1
ATOM 598 C C . ILE A 1 73 ? -13.302 -8.640 -1.420 1.00 95.75 73 ILE A C 1
ATOM 600 O O . ILE A 1 73 ? -14.171 -9.350 -1.924 1.00 95.75 73 ILE A O 1
ATOM 604 N N . ALA A 1 74 ? -13.151 -7.359 -1.742 1.00 97.38 74 ALA A N 1
ATOM 605 C CA . ALA A 1 74 ? -13.998 -6.688 -2.723 1.00 97.38 74 ALA A CA 1
ATOM 606 C C . ALA A 1 74 ? -13.158 -5.862 -3.695 1.00 97.38 74 ALA A C 1
ATOM 608 O O . ALA A 1 74 ? -12.140 -5.288 -3.322 1.00 97.38 74 ALA A O 1
ATOM 609 N N . GLN A 1 75 ? -13.602 -5.778 -4.945 1.00 97.25 75 GLN A N 1
ATOM 610 C CA . GLN A 1 75 ? -13.000 -4.924 -5.965 1.00 97.25 75 GLN A CA 1
ATOM 611 C C . GLN A 1 75 ? -13.946 -3.764 -6.270 1.00 97.25 75 GLN A C 1
ATOM 613 O O . GLN A 1 75 ? -15.148 -3.968 -6.420 1.00 97.25 75 GLN A O 1
ATOM 618 N N . GLY A 1 76 ? -13.387 -2.572 -6.435 1.00 96.00 76 GLY A N 1
ATOM 619 C CA . GLY A 1 76 ? -14.106 -1.370 -6.827 1.00 96.00 76 GLY A CA 1
ATOM 620 C C . GLY A 1 76 ? -13.274 -0.471 -7.740 1.00 96.00 76 GLY A C 1
ATOM 621 O O . GLY A 1 76 ? -12.121 -0.753 -8.076 1.00 96.00 76 GLY A O 1
ATOM 622 N N . SER A 1 77 ? -13.889 0.619 -8.165 1.00 94.31 77 SER A N 1
ATOM 623 C CA . SER A 1 77 ? -13.267 1.747 -8.849 1.00 94.31 77 SER A CA 1
ATOM 624 C C . SER A 1 77 ? -12.449 2.627 -7.891 1.00 94.31 77 SER A C 1
ATOM 626 O O . SER A 1 77 ? -12.485 2.466 -6.673 1.00 94.31 77 SER A O 1
ATOM 628 N N . GLU A 1 78 ? -11.764 3.633 -8.438 1.00 89.31 78 GLU A N 1
ATOM 629 C CA . GLU A 1 78 ? -11.098 4.707 -7.674 1.00 89.31 78 GLU A CA 1
ATOM 630 C C . GLU A 1 78 ? -12.059 5.550 -6.810 1.00 89.31 78 GLU A C 1
ATOM 632 O O . GLU A 1 78 ? -11.612 6.351 -5.994 1.00 89.31 78 GLU A O 1
ATOM 637 N N . ARG A 1 79 ? -13.379 5.426 -6.990 1.00 91.25 79 ARG A N 1
ATOM 638 C CA . ARG A 1 79 ? -14.377 6.132 -6.166 1.00 91.25 79 ARG A CA 1
ATOM 639 C C . ARG A 1 79 ? -14.942 5.264 -5.051 1.00 91.25 79 ARG A C 1
ATOM 641 O O . ARG A 1 79 ? -15.558 5.790 -4.128 1.00 91.25 79 ARG A O 1
ATOM 648 N N . ASP A 1 80 ? -14.717 3.959 -5.121 1.00 95.75 80 ASP A N 1
ATOM 649 C CA . ASP A 1 80 ? -15.190 3.031 -4.109 1.00 95.75 80 ASP A CA 1
ATOM 650 C C . ASP A 1 80 ? -14.275 3.048 -2.878 1.00 95.75 80 ASP A C 1
ATOM 652 O O . ASP A 1 80 ? -13.117 3.485 -2.919 1.00 95.75 80 ASP A O 1
ATOM 656 N N . PHE A 1 81 ? -14.838 2.594 -1.757 1.00 96.19 81 PHE A N 1
ATOM 657 C CA . PHE A 1 81 ? -14.176 2.478 -0.451 1.00 96.19 81 PHE A CA 1
ATOM 658 C C . PHE A 1 81 ? -13.687 3.799 0.171 1.00 96.19 81 PHE A C 1
ATOM 660 O O . PHE A 1 81 ? -12.961 3.773 1.160 1.00 96.19 81 PHE A O 1
ATOM 667 N N . VAL A 1 82 ? -14.117 4.961 -0.335 1.00 95.25 82 VAL A N 1
ATOM 668 C CA . VAL A 1 82 ? -13.754 6.276 0.235 1.00 95.25 82 VAL A CA 1
ATOM 669 C C . VAL A 1 82 ? -14.188 6.405 1.699 1.00 95.25 82 VAL A C 1
ATOM 671 O O . VAL A 1 82 ? -13.435 6.927 2.513 1.00 95.25 82 VAL A O 1
ATOM 674 N N . SER A 1 83 ? -15.360 5.875 2.066 1.00 95.44 83 SER A N 1
ATOM 675 C CA . SER A 1 83 ? -15.814 5.845 3.464 1.00 95.44 83 SER A CA 1
ATOM 676 C C . SER A 1 83 ? -14.922 4.977 4.361 1.00 95.44 83 SER A C 1
ATOM 678 O O . SER A 1 83 ? -14.708 5.315 5.521 1.00 95.44 83 SER A O 1
ATOM 680 N N . ILE A 1 84 ? -14.356 3.893 3.822 1.00 96.75 84 ILE A N 1
ATOM 681 C CA . ILE A 1 84 ? -13.425 3.002 4.533 1.00 96.75 84 ILE A CA 1
ATOM 682 C C . ILE A 1 84 ? -12.063 3.684 4.714 1.00 96.75 84 ILE A C 1
ATOM 684 O O . ILE A 1 84 ? -11.454 3.578 5.775 1.00 96.75 84 ILE A O 1
ATOM 688 N N . LEU A 1 85 ? -11.627 4.464 3.720 1.00 96.25 85 LEU A N 1
ATOM 689 C CA . LEU A 1 85 ? -10.456 5.344 3.807 1.00 96.25 85 LEU A CA 1
ATOM 690 C C . LEU A 1 85 ? -10.656 6.551 4.745 1.00 96.25 85 LEU A C 1
ATOM 692 O O . LEU A 1 85 ? -9.735 7.340 4.918 1.00 96.25 85 LEU A O 1
ATOM 696 N N . GLY A 1 86 ? -11.830 6.706 5.361 1.00 93.62 86 GLY A N 1
ATOM 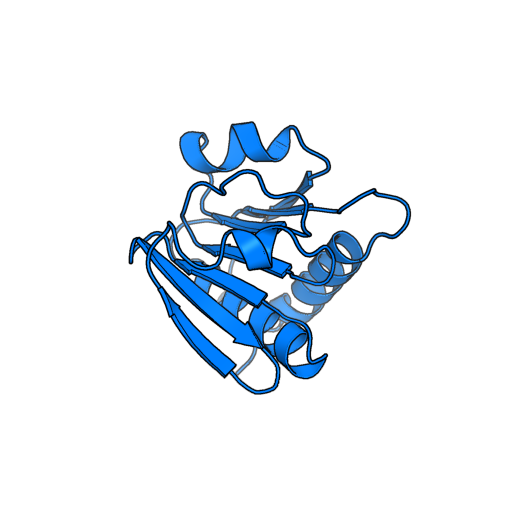697 C CA . GLY A 1 86 ? -12.056 7.636 6.471 1.00 93.62 86 GLY A CA 1
ATOM 698 C C . GLY A 1 86 ? -11.844 7.012 7.855 1.00 93.62 86 GLY A C 1
ATOM 699 O O . GLY A 1 86 ? -11.904 7.721 8.857 1.00 93.62 86 GLY A O 1
ATOM 700 N N . GLN A 1 87 ? -11.622 5.697 7.936 1.00 95.19 87 GLN A N 1
ATOM 701 C CA . GLN A 1 87 ? -11.461 4.972 9.196 1.00 95.19 87 GLN A CA 1
ATOM 702 C C . GLN A 1 87 ? -9.973 4.862 9.543 1.00 95.19 87 GLN A C 1
ATOM 704 O O . GLN A 1 87 ? -9.218 4.238 8.804 1.00 95.19 87 GLN A O 1
ATOM 709 N N . GLN A 1 88 ? -9.545 5.410 10.685 1.00 91.44 88 GLN A N 1
ATOM 710 C CA . GLN A 1 88 ? -8.126 5.429 11.099 1.00 91.44 88 GLN A CA 1
ATOM 711 C C . GLN A 1 88 ? -7.497 4.036 11.298 1.00 91.44 88 GLN A C 1
ATOM 713 O O . GLN A 1 88 ? -6.275 3.902 11.340 1.00 91.44 88 GLN A O 1
ATOM 718 N N . THR A 1 89 ? -8.323 2.996 11.416 1.00 92.38 89 THR A N 1
ATOM 719 C CA . THR A 1 89 ? -7.909 1.587 11.499 1.00 92.38 89 THR A CA 1
ATOM 720 C C . THR A 1 89 ? -7.597 0.963 10.134 1.00 92.38 89 THR A C 1
ATOM 722 O O . THR A 1 89 ? -7.105 -0.165 10.078 1.00 92.38 89 THR A O 1
ATOM 725 N N . THR A 1 90 ? -7.875 1.671 9.038 1.00 97.06 90 THR A N 1
ATOM 726 C CA . THR A 1 90 ? -7.593 1.230 7.672 1.00 97.06 90 THR A CA 1
ATOM 727 C C . THR A 1 90 ? -6.174 1.613 7.264 1.00 97.06 90 THR A C 1
ATOM 729 O O . THR A 1 90 ? -5.717 2.725 7.515 1.00 97.06 90 THR A O 1
ATOM 732 N N . TYR A 1 91 ? -5.498 0.713 6.556 1.00 98.25 91 TYR A N 1
ATOM 733 C CA . TYR A 1 91 ? -4.257 1.003 5.844 1.00 98.25 91 TYR A CA 1
ATOM 734 C C . TYR A 1 91 ? -4.549 1.225 4.365 1.00 98.25 91 TYR A C 1
ATOM 736 O O . TYR A 1 91 ? -5.371 0.528 3.766 1.00 98.25 91 TYR A O 1
ATOM 744 N N . TYR A 1 92 ? -3.837 2.164 3.754 1.00 98.06 92 TYR A N 1
ATOM 745 C CA . TYR A 1 92 ? -3.958 2.459 2.336 1.00 98.06 92 TYR A CA 1
ATOM 746 C C . TYR A 1 92 ? -2.644 2.172 1.610 1.00 98.06 92 TYR A C 1
ATOM 748 O O . TYR A 1 92 ? -1.639 2.833 1.851 1.00 98.06 92 TYR A O 1
ATOM 756 N N . ILE A 1 93 ? -2.628 1.178 0.722 1.00 98.19 93 ILE A N 1
ATOM 757 C CA . ILE A 1 93 ? -1.466 0.869 -0.120 1.00 98.19 93 ILE A CA 1
ATOM 758 C C . ILE A 1 93 ? -1.746 1.374 -1.530 1.00 98.19 93 ILE A C 1
ATOM 760 O O . ILE A 1 93 ? -2.741 0.995 -2.140 1.00 98.19 93 ILE A O 1
ATOM 764 N N . VAL A 1 94 ? -0.849 2.194 -2.066 1.00 97.25 94 VAL A N 1
ATOM 765 C CA . VAL A 1 94 ? -0.972 2.775 -3.404 1.00 97.25 94 VAL A CA 1
ATOM 766 C C . VAL A 1 94 ? 0.209 2.319 -4.245 1.00 97.25 94 VAL A C 1
ATOM 768 O O . VAL A 1 94 ? 1.345 2.695 -3.972 1.00 97.25 94 VAL A O 1
ATOM 771 N N . ASP A 1 95 ? -0.041 1.505 -5.269 1.00 96.00 95 ASP A N 1
ATOM 772 C CA . ASP A 1 95 ? 0.994 0.980 -6.159 1.00 96.00 95 ASP A CA 1
ATOM 773 C C . ASP A 1 95 ? 0.978 1.686 -7.512 1.00 96.00 95 ASP A C 1
ATOM 775 O O . ASP A 1 95 ? 0.046 1.545 -8.303 1.00 96.00 95 ASP A O 1
ATOM 779 N N . ALA A 1 96 ? 2.034 2.449 -7.786 1.00 93.25 96 ALA A N 1
ATOM 780 C CA . ALA A 1 96 ? 2.259 3.173 -9.034 1.00 93.25 96 ALA A CA 1
ATOM 781 C C . ALA A 1 96 ? 1.123 4.138 -9.442 1.00 93.25 96 ALA A C 1
ATOM 783 O O . ALA A 1 96 ? 1.020 4.501 -10.615 1.00 93.25 96 ALA A O 1
ATOM 784 N N . ALA A 1 97 ? 0.306 4.588 -8.485 1.00 92.69 97 ALA A N 1
ATOM 785 C CA . ALA A 1 97 ? -0.741 5.594 -8.665 1.00 92.69 97 ALA A CA 1
ATOM 786 C C . ALA A 1 97 ? -0.472 6.831 -7.801 1.00 92.69 97 ALA A C 1
ATOM 788 O O . ALA A 1 97 ? 0.326 6.790 -6.863 1.00 92.69 97 ALA A O 1
ATOM 789 N N . ARG A 1 98 ? -1.139 7.946 -8.117 1.00 92.00 98 ARG A N 1
ATOM 790 C CA . ARG A 1 98 ? -1.111 9.130 -7.254 1.00 92.00 98 ARG A CA 1
ATOM 791 C C . ARG A 1 98 ? -2.073 8.894 -6.085 1.00 92.00 98 ARG A C 1
ATOM 793 O O . ARG A 1 98 ? -3.262 8.734 -6.347 1.00 92.00 98 ARG A O 1
ATOM 800 N N . PRO A 1 99 ? -1.604 8.913 -4.827 1.00 92.56 99 PRO A N 1
ATOM 801 C CA . PRO A 1 99 ? -2.487 8.715 -3.690 1.00 92.56 99 PRO A CA 1
ATOM 802 C C . PRO A 1 99 ? -3.509 9.852 -3.615 1.00 92.56 99 PRO A C 1
ATOM 804 O O . PRO A 1 99 ? -3.165 11.028 -3.779 1.00 92.56 99 PRO A O 1
ATOM 807 N N . MET A 1 100 ? -4.768 9.503 -3.353 1.00 91.06 100 MET A N 1
ATOM 808 C CA . MET A 1 100 ? -5.736 10.482 -2.870 1.00 91.06 100 MET A CA 1
ATOM 809 C C . MET A 1 100 ? -5.400 10.860 -1.426 1.00 91.06 100 MET A C 1
ATOM 811 O O . MET A 1 100 ? -4.847 10.049 -0.685 1.00 91.06 100 MET A O 1
ATOM 815 N N . TYR A 1 101 ? -5.761 12.075 -1.020 1.00 88.19 101 TYR A N 1
ATOM 816 C CA . TYR A 1 101 ? -5.671 12.453 0.384 1.00 88.19 101 TYR A CA 1
ATOM 817 C C . TYR A 1 101 ? -6.700 11.662 1.199 1.00 88.19 101 TYR A C 1
ATOM 819 O O . TYR A 1 101 ? -7.890 11.680 0.876 1.00 88.19 101 TYR A O 1
ATOM 827 N N . ALA A 1 102 ? -6.233 10.981 2.241 1.00 91.25 102 ALA A N 1
ATOM 828 C CA . ALA A 1 102 ? -7.056 10.245 3.187 1.00 91.25 102 ALA A CA 1
ATOM 829 C C . ALA A 1 102 ? -6.403 10.319 4.580 1.00 91.25 102 ALA A C 1
ATOM 831 O O . ALA A 1 102 ? -5.176 10.224 4.666 1.00 91.25 102 ALA A O 1
ATOM 832 N N . PRO A 1 103 ? -7.177 10.484 5.668 1.00 91.62 103 PRO A N 1
ATOM 833 C CA . PRO A 1 103 ? -6.653 10.600 7.032 1.00 91.62 103 PRO A CA 1
ATOM 834 C C . PRO A 1 103 ? -6.296 9.222 7.622 1.00 91.62 103 PRO A C 1
ATOM 836 O O . PRO A 1 103 ? -6.737 8.863 8.712 1.00 91.62 103 PRO A O 1
ATOM 839 N N . VAL A 1 104 ? -5.547 8.417 6.866 1.00 95.69 104 VAL A N 1
ATOM 840 C CA . VAL A 1 104 ? -5.187 7.035 7.207 1.00 95.69 104 VAL A CA 1
ATOM 841 C C . VAL A 1 104 ? -3.732 6.747 6.869 1.00 95.69 104 VAL A C 1
ATOM 843 O O . VAL A 1 104 ? -3.149 7.362 5.971 1.00 95.69 104 VAL A O 1
ATOM 846 N N . LYS A 1 105 ? -3.146 5.766 7.560 1.00 96.88 105 LYS A N 1
ATOM 847 C CA . LYS A 1 105 ? -1.778 5.305 7.299 1.00 96.88 105 LYS A CA 1
ATOM 848 C C . LYS A 1 105 ? -1.652 4.894 5.835 1.00 96.88 105 LYS A C 1
ATOM 850 O O . LYS A 1 105 ? -2.407 4.046 5.358 1.00 96.88 105 LYS A O 1
ATOM 855 N N . THR A 1 106 ? -0.716 5.512 5.117 1.00 97.44 106 THR A N 1
ATOM 856 C CA . THR A 1 106 ? -0.622 5.386 3.654 1.00 97.44 106 THR A CA 1
ATOM 857 C C . THR A 1 106 ? 0.785 4.983 3.234 1.00 97.44 106 THR A C 1
ATOM 859 O O . THR A 1 106 ? 1.769 5.593 3.648 1.00 97.44 106 THR A O 1
ATOM 862 N N . ILE A 1 107 ? 0.859 3.956 2.391 1.00 98.00 107 ILE A N 1
ATOM 863 C CA . ILE A 1 107 ? 2.077 3.346 1.868 1.00 98.00 107 ILE A CA 1
ATOM 864 C C . ILE A 1 107 ? 2.093 3.547 0.355 1.00 98.00 107 ILE A C 1
ATOM 866 O O . ILE A 1 107 ? 1.326 2.911 -0.369 1.00 98.00 107 ILE A O 1
ATOM 870 N N . LEU A 1 108 ? 2.974 4.417 -0.137 1.00 97.50 108 LEU A N 1
ATOM 871 C CA . LEU A 1 108 ? 3.119 4.676 -1.569 1.00 97.50 108 LEU A CA 1
ATOM 872 C C . LEU A 1 108 ? 4.281 3.868 -2.150 1.00 97.50 108 LEU A C 1
ATOM 874 O O . LEU A 1 108 ? 5.438 4.093 -1.811 1.00 97.50 108 LEU A O 1
ATOM 878 N N . LEU A 1 109 ? 3.997 2.975 -3.092 1.00 97.06 109 LEU A N 1
ATOM 879 C CA . LEU A 1 109 ? 4.996 2.220 -3.844 1.00 97.06 109 LEU A CA 1
ATOM 880 C C . LEU A 1 109 ? 5.139 2.858 -5.223 1.00 97.06 109 LEU A C 1
ATOM 882 O O . LEU A 1 109 ? 4.201 2.859 -6.017 1.00 97.06 109 LEU A O 1
ATOM 886 N N . THR A 1 110 ? 6.298 3.433 -5.545 1.00 95.31 110 THR A N 1
ATOM 887 C CA . THR A 1 110 ? 6.440 4.124 -6.834 1.00 95.31 110 THR A CA 1
ATOM 888 C C . THR A 1 110 ? 7.878 4.212 -7.323 1.00 95.31 110 THR A C 1
ATOM 890 O O . THR A 1 110 ? 8.845 3.970 -6.608 1.00 95.31 110 THR A O 1
ATOM 893 N N . SER A 1 111 ? 8.033 4.471 -8.617 1.00 92.00 111 SER A N 1
ATOM 894 C CA . SER A 1 111 ? 9.333 4.857 -9.170 1.00 92.00 111 SER A CA 1
ATOM 895 C C . SER A 1 111 ? 9.628 6.322 -8.843 1.00 92.00 111 SER A C 1
ATOM 897 O O . SER A 1 111 ? 8.737 7.049 -8.410 1.00 92.00 111 SER A O 1
ATOM 899 N N . ALA A 1 112 ? 10.850 6.793 -9.096 1.00 86.56 112 ALA A N 1
ATOM 900 C CA . ALA A 1 112 ? 11.244 8.191 -8.879 1.00 86.56 112 ALA A CA 1
ATOM 901 C C . ALA A 1 112 ? 10.583 9.193 -9.865 1.00 86.56 112 ALA A C 1
ATOM 903 O O . ALA A 1 112 ? 11.193 10.161 -10.306 1.00 86.56 112 ALA A O 1
ATOM 904 N N . ARG A 1 113 ? 9.312 8.981 -10.225 1.00 88.69 113 ARG A N 1
ATOM 905 C CA . ARG A 1 113 ? 8.485 9.895 -11.015 1.00 88.69 113 ARG A CA 1
ATOM 906 C C . ARG A 1 113 ? 7.895 10.957 -10.096 1.00 88.69 113 ARG A C 1
ATOM 908 O O . ARG A 1 113 ? 6.896 10.718 -9.419 1.00 88.69 113 ARG A O 1
ATOM 915 N N . ARG A 1 114 ? 8.510 12.142 -10.102 1.00 88.81 114 ARG A N 1
ATOM 916 C CA . ARG A 1 114 ? 8.153 13.277 -9.233 1.00 88.81 114 ARG A CA 1
ATOM 917 C C . ARG A 1 114 ? 6.659 13.619 -9.236 1.00 88.81 114 ARG A C 1
ATOM 919 O O . ARG A 1 114 ? 6.124 13.956 -8.189 1.00 88.81 114 ARG A O 1
ATOM 926 N N . SER A 1 115 ? 5.974 13.475 -10.373 1.00 89.44 115 SER A N 1
ATOM 927 C CA . SER A 1 115 ? 4.538 13.773 -10.506 1.00 89.44 115 SER A CA 1
ATOM 928 C C . SER A 1 115 ? 3.624 12.903 -9.629 1.00 89.44 115 SER A C 1
ATOM 930 O O . SER A 1 115 ? 2.466 13.260 -9.432 1.00 89.44 115 SER A O 1
ATOM 932 N N . ILE A 1 116 ? 4.124 11.771 -9.123 1.00 89.62 116 ILE A N 1
ATOM 933 C CA . ILE A 1 116 ? 3.369 10.830 -8.290 1.00 89.62 116 ILE A CA 1
ATOM 934 C C . ILE A 1 116 ? 3.601 11.099 -6.800 1.00 89.62 116 ILE A C 1
ATOM 936 O O . ILE A 1 116 ? 2.640 11.170 -6.041 1.00 89.62 116 ILE A O 1
ATO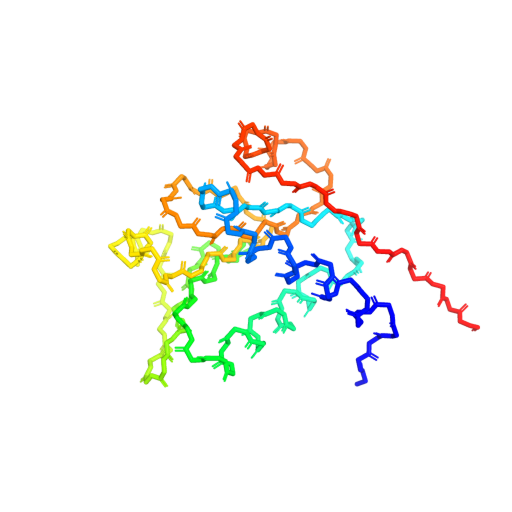M 940 N N . TRP A 1 117 ? 4.860 11.246 -6.376 1.00 91.56 117 TRP A N 1
ATOM 941 C CA . TRP A 1 117 ? 5.219 11.227 -4.953 1.00 91.56 117 TRP A CA 1
ATOM 942 C C . TRP A 1 117 ? 5.427 12.609 -4.323 1.00 91.56 117 TRP A C 1
ATOM 944 O O . TRP A 1 117 ? 5.290 12.733 -3.113 1.00 91.56 117 TRP A O 1
ATOM 954 N N . TYR A 1 118 ? 5.737 13.648 -5.106 1.00 91.88 118 TYR A N 1
ATOM 955 C CA . TYR A 1 118 ? 6.237 14.923 -4.565 1.00 91.88 118 TYR A CA 1
ATOM 956 C C . TYR A 1 118 ? 5.239 15.683 -3.688 1.00 91.88 118 TYR A C 1
ATOM 958 O O . TYR A 1 118 ? 5.623 16.296 -2.700 1.00 91.88 118 TYR A O 1
ATOM 966 N N . GLU A 1 119 ? 3.954 15.671 -4.042 1.00 92.25 119 GLU A N 1
ATOM 967 C CA . GLU A 1 119 ? 2.940 16.302 -3.188 1.00 92.25 119 GLU A CA 1
ATOM 968 C C . GLU A 1 119 ? 2.674 15.467 -1.932 1.00 92.25 119 GLU A C 1
ATOM 970 O O . GLU A 1 119 ? 2.457 16.020 -0.860 1.00 92.25 119 GLU A O 1
ATOM 975 N N . PHE A 1 120 ? 2.756 14.139 -2.043 1.00 92.88 120 PHE A N 1
ATOM 976 C CA . PHE A 1 120 ? 2.562 13.233 -0.915 1.00 92.88 120 PHE A CA 1
ATOM 977 C C . PHE A 1 120 ? 3.710 13.319 0.103 1.00 92.88 120 PHE A C 1
ATOM 979 O O . PHE A 1 120 ? 3.455 13.325 1.303 1.00 92.88 120 PHE A O 1
ATOM 986 N N . SER A 1 121 ? 4.957 13.504 -0.346 1.00 92.50 121 SER A N 1
ATOM 987 C CA . SER A 1 121 ? 6.120 13.657 0.544 1.00 92.50 121 SER A CA 1
ATOM 988 C C . SER A 1 121 ? 6.104 14.926 1.401 1.00 92.50 121 SER A C 1
ATOM 990 O O . SER A 1 121 ? 6.964 15.078 2.254 1.00 92.50 121 SER A O 1
ATOM 992 N N . LYS A 1 122 ? 5.177 15.864 1.167 1.00 90.38 122 LYS A N 1
ATOM 993 C CA . LYS A 1 122 ? 5.010 17.064 2.007 1.00 90.38 122 LYS A CA 1
ATOM 994 C C . LYS A 1 122 ? 4.155 16.811 3.256 1.00 90.38 122 LYS A C 1
ATOM 996 O O . LYS A 1 122 ? 3.944 17.732 4.036 1.00 90.38 122 LYS A O 1
ATOM 1001 N N . THR A 1 123 ? 3.603 15.606 3.398 1.00 87.88 123 THR A N 1
ATOM 1002 C CA . THR A 1 123 ? 2.845 15.167 4.581 1.00 87.88 123 THR A CA 1
ATOM 1003 C C . THR A 1 123 ? 3.789 14.571 5.636 1.00 87.88 123 THR A C 1
ATOM 1005 O O . THR A 1 123 ? 5.005 14.675 5.488 1.00 87.88 123 THR A O 1
ATOM 1008 N N . ASN A 1 124 ? 3.251 13.933 6.682 1.00 86.06 124 ASN A N 1
ATOM 1009 C CA . ASN A 1 124 ? 4.009 13.187 7.698 1.00 86.06 124 ASN A CA 1
ATOM 1010 C C . ASN A 1 124 ? 4.609 11.892 7.113 1.00 86.06 124 ASN A C 1
ATOM 1012 O O . ASN A 1 124 ? 4.233 10.782 7.488 1.00 86.06 124 ASN A O 1
ATOM 1016 N N . CYS A 1 125 ? 5.466 12.040 6.106 1.00 91.25 125 CYS A N 1
ATOM 1017 C CA . CYS A 1 125 ? 5.870 10.970 5.218 1.00 91.25 125 CYS A CA 1
ATOM 1018 C C . CYS A 1 125 ? 7.384 10.829 5.151 1.00 91.25 125 CYS A C 1
ATOM 1020 O O . CYS A 1 125 ? 8.082 11.739 4.713 1.00 91.25 125 CYS A O 1
ATOM 1022 N N . GLU A 1 126 ? 7.861 9.623 5.434 1.00 94.62 126 GLU A N 1
ATOM 1023 C CA . GLU A 1 126 ? 9.258 9.254 5.227 1.00 94.62 126 GLU A CA 1
ATOM 1024 C C . GLU A 1 126 ? 9.488 8.636 3.844 1.00 94.62 126 GLU A C 1
ATOM 1026 O O . GLU A 1 126 ? 8.574 8.109 3.205 1.00 94.62 126 GLU A O 1
ATOM 1031 N N . SER A 1 127 ? 10.721 8.711 3.340 1.00 93.88 127 SER A N 1
ATOM 1032 C CA . SER A 1 127 ? 11.090 8.144 2.034 1.00 93.88 127 SER A CA 1
ATOM 1033 C C . SER A 1 127 ? 12.147 7.055 2.172 1.00 93.88 127 SER A C 1
ATOM 1035 O O . SER A 1 127 ? 13.250 7.287 2.657 1.00 93.88 127 SER A O 1
ATOM 1037 N N . LEU A 1 128 ? 11.832 5.871 1.657 1.00 94.06 128 LEU A N 1
ATOM 1038 C CA . LEU A 1 128 ? 12.717 4.716 1.580 1.00 94.06 128 LEU A CA 1
ATOM 1039 C C . LEU A 1 128 ? 13.077 4.406 0.129 1.00 94.06 128 LEU A C 1
ATOM 1041 O O . LEU A 1 128 ? 12.292 4.635 -0.791 1.00 94.06 128 LEU A O 1
ATOM 1045 N N . TYR A 1 129 ? 14.242 3.794 -0.072 1.00 91.50 129 TYR A N 1
ATOM 1046 C CA . TYR A 1 129 ? 14.653 3.266 -1.369 1.00 91.50 129 TYR A CA 1
ATOM 1047 C C . TYR A 1 129 ? 14.754 1.747 -1.320 1.00 91.50 129 TYR A C 1
ATOM 1049 O O . TYR A 1 129 ? 15.428 1.167 -0.469 1.00 91.50 129 TYR A O 1
ATOM 1057 N N . MET A 1 130 ? 14.100 1.095 -2.275 1.00 89.56 130 MET A N 1
ATOM 1058 C CA . MET A 1 130 ? 14.184 -0.341 -2.453 1.00 89.56 130 MET A CA 1
ATOM 1059 C C . MET A 1 130 ? 15.615 -0.721 -2.866 1.00 89.56 130 MET A C 1
ATOM 1061 O O . MET A 1 130 ? 16.140 -0.157 -3.833 1.00 89.56 130 MET A O 1
ATOM 1065 N N . PRO A 1 131 ? 16.258 -1.671 -2.167 1.00 86.69 131 PRO A N 1
ATOM 1066 C CA . PRO A 1 131 ? 17.645 -2.018 -2.425 1.00 86.69 131 PRO A CA 1
ATOM 1067 C C . PRO A 1 131 ? 17.808 -2.690 -3.792 1.00 86.69 131 PRO A C 1
ATOM 1069 O O . PRO A 1 131 ? 16.971 -3.491 -4.224 1.00 86.69 131 PRO A O 1
ATOM 1072 N N . VAL A 1 132 ? 18.925 -2.382 -4.457 1.00 79.69 132 VAL A N 1
ATOM 1073 C CA . VAL A 1 132 ? 19.297 -2.983 -5.743 1.00 79.69 132 VAL A CA 1
ATOM 1074 C C . VAL A 1 132 ? 19.600 -4.462 -5.573 1.00 79.69 132 VAL A C 1
ATOM 1076 O O . VAL A 1 132 ? 20.156 -4.910 -4.570 1.00 79.69 132 VAL A O 1
ATOM 1079 N N . TRP A 1 133 ? 19.200 -5.235 -6.574 1.00 74.75 133 TRP A N 1
ATOM 1080 C CA . TRP A 1 133 ? 19.466 -6.658 -6.619 1.00 74.75 133 TRP A CA 1
ATOM 1081 C C . TRP A 1 133 ? 20.910 -6.881 -7.051 1.00 74.75 133 TRP A C 1
ATOM 1083 O O . TRP A 1 133 ? 21.310 -6.436 -8.124 1.00 74.75 133 TRP A O 1
ATOM 1093 N N . SER A 1 134 ? 21.666 -7.641 -6.272 1.00 63.31 134 SER A N 1
ATOM 1094 C CA . SER A 1 134 ? 22.842 -8.334 -6.783 1.00 63.31 134 SER A CA 1
ATOM 1095 C C . SER A 1 134 ? 22.455 -9.780 -7.081 1.00 63.31 134 SER A C 1
ATOM 1097 O O . SER A 1 134 ? 21.858 -10.467 -6.246 1.00 63.31 134 SER A O 1
ATOM 1099 N N . ARG A 1 135 ? 22.763 -10.252 -8.295 1.00 56.47 135 ARG A N 1
ATOM 1100 C CA . ARG A 1 135 ? 22.921 -11.696 -8.496 1.00 56.47 135 ARG A CA 1
ATOM 1101 C C . ARG A 1 135 ? 24.177 -12.081 -7.718 1.00 56.47 135 ARG A C 1
ATOM 1103 O O . ARG A 1 135 ? 25.180 -11.378 -7.820 1.00 56.47 135 ARG A O 1
ATOM 1110 N N . LYS A 1 136 ? 24.070 -13.107 -6.878 1.00 50.44 136 LYS A N 1
ATOM 1111 C CA . LYS A 1 136 ? 25.263 -13.751 -6.333 1.00 50.44 136 LYS A CA 1
ATOM 1112 C C . LYS A 1 136 ? 26.054 -14.380 -7.466 1.00 50.44 136 LYS A C 1
ATOM 1114 O O . LYS A 1 136 ? 25.385 -14.887 -8.395 1.00 50.44 136 LYS A O 1
#

Radius of gyration: 14.17 Å; chains: 1; bounding box: 41×35×32 Å

Sequence (136 aa):
ILRRCYSRLLETCWELIHDEEINTPHFILLGNPGIDKTFFGYVILHRLAREGVTVVYEGGGSRKRFLFSRDTIAQGSERDFVSILGQQTTYYIVDAARPMYAPVKTILLTSARRSIWYEFSKTNCESLYMPVWSRK

Secondary structure (DSSP, 8-state):
---HHHHHHHHHHHHHHT-SSSSS-EEEEE--TTSSHHHHHHHHHHHHHHHT-EEEEEETTTTEEEEE-SS-EEEEETTTTTTGGGSTTEEEEEESSPPPP-SSEEEEEE-S-HHHHTTGGGSSEEEEEPPPPPP-

pLDDT: mean 91.43, std 8.11, range [50.44, 98.44]

Organism: Globisporangium ultimum (strain ATCC 200006 / CBS 805.95 / DAOM BR144) (NCBI:txid431595)